Protein AF-A0A024Q844-F1 (afdb_monomer_lite)

pLDDT: mean 95.38, std 2.93, range [82.69, 98.38]

Structure (mmCIF, N/CA/C/O backbone):
data_AF-A0A024Q844-F1
#
_entry.id   AF-A0A024Q844-F1
#
loop_
_atom_site.group_PDB
_atom_site.id
_atom_site.type_symbol
_atom_site.label_atom_id
_atom_site.label_alt_id
_atom_site.label_comp_id
_atom_site.label_asym_id
_atom_site.label_entity_id
_atom_site.label_seq_id
_atom_site.pdbx_PDB_ins_code
_atom_site.Cartn_x
_atom_site.Cartn_y
_atom_site.Cartn_z
_atom_site.occupancy
_atom_site.B_iso_or_equiv
_atom_site.auth_seq_id
_atom_site.auth_comp_id
_atom_site.auth_asym_id
_atom_site.auth_atom_id
_atom_site.pdbx_PDB_model_num
ATOM 1 N N . MET A 1 1 ? -16.221 12.366 12.684 1.00 82.69 1 MET A N 1
ATOM 2 C CA . MET A 1 1 ? -14.804 12.014 12.916 1.00 82.69 1 MET A CA 1
ATOM 3 C C . MET A 1 1 ? -14.453 10.653 12.319 1.00 82.69 1 MET A C 1
ATOM 5 O O . MET A 1 1 ? -13.741 10.642 11.327 1.00 82.69 1 MET A O 1
ATOM 9 N N . LEU A 1 2 ? -15.024 9.540 12.806 1.00 91.56 2 LEU A N 1
ATOM 10 C CA . LEU A 1 2 ? -14.735 8.185 12.298 1.00 91.56 2 LEU A CA 1
ATOM 11 C C . LEU A 1 2 ? -14.893 8.046 10.770 1.00 91.56 2 LEU A C 1
ATOM 13 O O . LEU A 1 2 ? -13.960 7.630 10.099 1.00 91.56 2 LEU A O 1
ATOM 17 N N . LYS A 1 3 ? -16.015 8.517 10.201 1.00 93.25 3 LYS A N 1
ATOM 18 C CA . LYS A 1 3 ? -16.270 8.489 8.744 1.00 93.25 3 LYS A CA 1
ATOM 19 C C . LYS A 1 3 ? -15.163 9.151 7.908 1.00 93.25 3 LYS A C 1
ATOM 21 O O . LYS A 1 3 ? -14.851 8.675 6.825 1.00 93.25 3 LYS A O 1
ATOM 26 N N . ILE A 1 4 ? -14.573 10.238 8.413 1.00 95.50 4 ILE A N 1
ATOM 27 C CA . ILE A 1 4 ? -13.512 10.980 7.716 1.00 95.50 4 ILE A CA 1
ATOM 28 C C . ILE A 1 4 ? -12.204 10.181 7.762 1.00 95.50 4 ILE A C 1
ATOM 30 O O . ILE A 1 4 ? -11.560 10.014 6.732 1.00 95.50 4 ILE A O 1
ATOM 34 N N . ILE A 1 5 ? -11.852 9.633 8.930 1.00 94.69 5 ILE A N 1
ATOM 35 C CA . ILE A 1 5 ? -10.641 8.819 9.125 1.00 94.69 5 ILE A CA 1
ATOM 36 C C . ILE A 1 5 ? -10.702 7.561 8.252 1.00 94.69 5 ILE A C 1
ATOM 38 O O . ILE A 1 5 ? -9.762 7.279 7.510 1.00 94.69 5 ILE A O 1
ATOM 42 N N . THR A 1 6 ? -11.831 6.847 8.276 1.00 96.50 6 THR A N 1
ATOM 43 C CA . THR A 1 6 ? -12.043 5.670 7.426 1.00 96.50 6 THR A CA 1
ATOM 44 C C . THR A 1 6 ? -11.986 6.040 5.946 1.00 96.50 6 THR A C 1
ATOM 46 O O . THR A 1 6 ? -11.330 5.345 5.178 1.00 96.50 6 THR A O 1
ATOM 49 N N . GLY A 1 7 ? -12.614 7.151 5.541 1.00 97.75 7 GLY A N 1
ATOM 50 C CA . GLY A 1 7 ? -12.583 7.625 4.156 1.00 97.75 7 GLY A CA 1
ATOM 51 C C . GLY A 1 7 ? -11.164 7.897 3.653 1.00 97.75 7 GLY A C 1
ATOM 52 O O . GLY A 1 7 ? -10.788 7.399 2.594 1.00 97.75 7 GLY A O 1
ATOM 53 N N . ILE A 1 8 ? -10.351 8.615 4.437 1.00 97.31 8 ILE A N 1
ATOM 54 C CA . ILE A 1 8 ? -8.933 8.862 4.122 1.00 97.31 8 ILE A CA 1
ATOM 55 C C . ILE A 1 8 ? -8.170 7.538 4.009 1.00 97.31 8 ILE A C 1
ATOM 57 O O . ILE A 1 8 ? -7.423 7.342 3.050 1.00 97.31 8 ILE A O 1
ATOM 61 N N . GLY A 1 9 ? -8.394 6.616 4.950 1.00 97.44 9 GLY 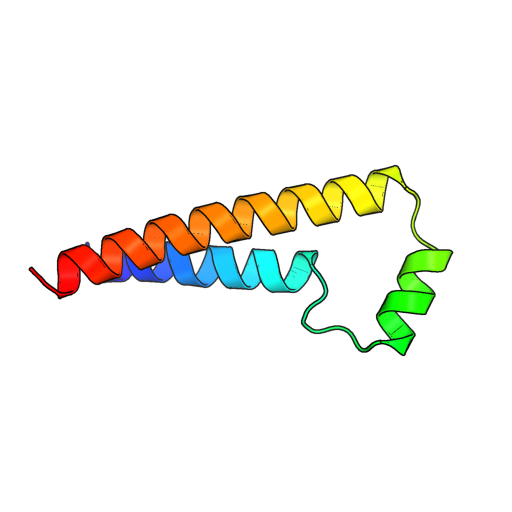A N 1
ATOM 62 C CA . GLY A 1 9 ? -7.768 5.298 4.945 1.00 97.44 9 GLY A CA 1
ATOM 63 C C . GLY A 1 9 ? -8.072 4.504 3.673 1.00 97.44 9 GLY A C 1
ATOM 64 O O . GLY A 1 9 ? -7.154 4.031 3.005 1.00 97.44 9 GLY A O 1
ATOM 65 N N . VAL A 1 10 ? -9.348 4.422 3.283 1.00 98.19 10 VAL A N 1
ATOM 66 C CA . VAL A 1 10 ? -9.776 3.728 2.057 1.00 98.19 10 VAL A CA 1
ATOM 67 C C . VAL A 1 10 ? -9.166 4.373 0.813 1.00 98.19 10 VAL A C 1
ATOM 69 O O . VAL A 1 10 ? -8.609 3.666 -0.024 1.00 98.19 10 VAL A O 1
ATOM 72 N N . ILE A 1 11 ? -9.220 5.703 0.693 1.00 98.25 11 ILE A N 1
ATOM 73 C CA . ILE A 1 11 ? -8.659 6.416 -0.466 1.00 98.25 11 ILE A CA 1
ATOM 74 C C . ILE A 1 11 ? -7.152 6.152 -0.585 1.00 98.25 11 ILE A C 1
ATOM 76 O O . ILE A 1 11 ? -6.663 5.864 -1.677 1.00 98.25 11 ILE A O 1
ATOM 80 N N . ALA A 1 12 ? -6.415 6.182 0.526 1.00 97.94 12 ALA A N 1
ATOM 81 C CA . ALA A 1 12 ? -4.980 5.909 0.531 1.00 97.94 12 ALA A CA 1
ATOM 82 C C . ALA A 1 12 ? -4.650 4.463 0.099 1.00 97.94 12 ALA A C 1
ATOM 84 O O . ALA A 1 12 ? -3.708 4.257 -0.672 1.00 97.94 12 ALA A O 1
ATOM 85 N N . ILE A 1 13 ? -5.461 3.473 0.498 1.00 98.12 13 ILE A N 1
ATOM 86 C CA . ILE A 1 13 ? -5.334 2.086 0.016 1.00 98.12 13 ILE A CA 1
ATOM 87 C C . ILE A 1 13 ? -5.621 1.983 -1.487 1.00 98.12 13 ILE A C 1
ATOM 89 O O . ILE A 1 13 ? -4.892 1.294 -2.198 1.00 98.12 13 ILE A O 1
ATOM 93 N N . LEU A 1 14 ? -6.633 2.684 -2.002 1.00 98.06 14 LEU A N 1
ATOM 94 C CA . LEU A 1 14 ? -6.938 2.672 -3.439 1.00 98.06 14 LEU A CA 1
ATOM 95 C C . LEU A 1 14 ? -5.802 3.277 -4.275 1.00 98.06 14 LEU A C 1
ATOM 97 O O . LEU A 1 14 ? -5.437 2.726 -5.319 1.00 98.06 14 LEU A O 1
ATOM 101 N N . ILE A 1 15 ? -5.201 4.372 -3.797 1.00 97.69 15 ILE A N 1
ATOM 102 C CA . ILE A 1 15 ? -4.008 4.967 -4.416 1.00 97.69 15 ILE A CA 1
ATOM 103 C C . ILE A 1 15 ? -2.857 3.954 -4.402 1.00 97.69 15 ILE A C 1
ATOM 105 O O . ILE A 1 15 ? -2.244 3.706 -5.440 1.00 97.69 15 ILE A O 1
ATOM 109 N N . SER A 1 16 ? -2.613 3.308 -3.259 1.00 98.06 16 SER A N 1
ATOM 110 C CA . SER A 1 16 ? -1.592 2.265 -3.121 1.00 98.06 16 SER A CA 1
ATOM 111 C C . SER A 1 16 ? -1.783 1.125 -4.121 1.00 98.06 16 SER A C 1
ATOM 113 O O . SER A 1 16 ? -0.864 0.805 -4.875 1.00 98.06 16 SER A O 1
ATOM 115 N N . ALA A 1 17 ? -2.993 0.565 -4.192 1.00 97.00 17 ALA A N 1
ATOM 116 C CA . ALA A 1 17 ? -3.330 -0.539 -5.086 1.00 97.00 17 ALA A CA 1
ATOM 117 C C . ALA A 1 17 ? -3.111 -0.183 -6.562 1.00 97.00 17 ALA A C 1
ATOM 119 O O . ALA A 1 17 ? -2.628 -1.007 -7.342 1.00 97.00 17 ALA A O 1
ATOM 120 N N . THR A 1 18 ? -3.415 1.062 -6.931 1.00 96.06 18 THR A N 1
ATOM 121 C CA . THR A 1 18 ? -3.205 1.576 -8.288 1.00 96.06 18 THR A CA 1
ATOM 122 C C . THR A 1 18 ? -1.719 1.678 -8.620 1.00 96.06 18 THR A C 1
ATOM 124 O O . THR A 1 18 ? -1.283 1.164 -9.648 1.00 96.06 18 THR A O 1
ATOM 127 N N . PHE A 1 19 ? -0.917 2.272 -7.734 1.00 95.69 19 PHE A N 1
ATOM 128 C CA . PHE A 1 19 ? 0.525 2.431 -7.944 1.00 95.69 19 PHE A CA 1
ATOM 129 C C . PHE A 1 19 ? 1.280 1.094 -7.896 1.00 95.69 19 PHE A C 1
ATOM 131 O O . PHE A 1 19 ? 2.190 0.863 -8.688 1.00 95.69 19 PHE A O 1
ATOM 138 N N . LEU A 1 20 ? 0.888 0.167 -7.026 1.00 95.50 20 LEU A N 1
ATOM 139 C CA . LEU A 1 20 ? 1.485 -1.172 -6.985 1.00 95.50 20 LEU A CA 1
ATOM 140 C C . LEU A 1 20 ? 1.028 -2.070 -8.146 1.00 95.50 20 LEU A C 1
ATOM 142 O O . LEU A 1 20 ? 1.581 -3.152 -8.331 1.00 95.50 20 LEU A O 1
ATOM 146 N N . GLY A 1 21 ? 0.061 -1.619 -8.951 1.00 93.31 21 GLY A N 1
ATOM 147 C CA . GLY A 1 21 ? -0.417 -2.348 -10.122 1.00 93.31 21 GLY A CA 1
ATOM 148 C C . GLY A 1 21 ? -1.258 -3.574 -9.776 1.00 93.31 21 GLY A C 1
ATOM 149 O O . GLY A 1 21 ? -1.322 -4.497 -10.582 1.00 93.31 21 GLY A O 1
ATOM 150 N N . ILE A 1 22 ? -1.934 -3.582 -8.619 1.00 94.19 22 ILE A N 1
ATOM 151 C CA . ILE A 1 22 ? -2.817 -4.685 -8.185 1.00 94.19 22 ILE A CA 1
ATOM 152 C C . ILE A 1 22 ? -3.935 -4.935 -9.210 1.00 94.19 22 ILE A C 1
ATOM 154 O O . ILE A 1 22 ? -4.373 -6.064 -9.402 1.00 94.19 22 ILE A O 1
ATOM 158 N N . TRP A 1 23 ? -4.363 -3.883 -9.910 1.00 93.56 23 TRP A N 1
ATOM 159 C CA . TRP A 1 23 ? -5.391 -3.947 -10.950 1.00 93.56 23 TRP A CA 1
ATOM 160 C C . TRP A 1 23 ? -4.866 -4.366 -12.330 1.00 93.56 23 TRP A C 1
ATOM 162 O O . TRP A 1 23 ? -5.651 -4.467 -13.269 1.00 93.56 23 TRP A O 1
ATOM 172 N N . THR A 1 24 ? -3.555 -4.570 -12.489 1.00 93.06 24 THR A N 1
ATOM 173 C CA . THR A 1 24 ? -2.958 -4.932 -13.784 1.00 93.06 24 THR A CA 1
ATOM 174 C C . THR A 1 24 ? -2.790 -6.440 -13.918 1.00 93.06 24 THR A C 1
ATOM 176 O O . THR A 1 24 ? -2.514 -7.145 -12.950 1.00 93.06 24 THR A O 1
ATOM 179 N N . SER A 1 25 ? -2.959 -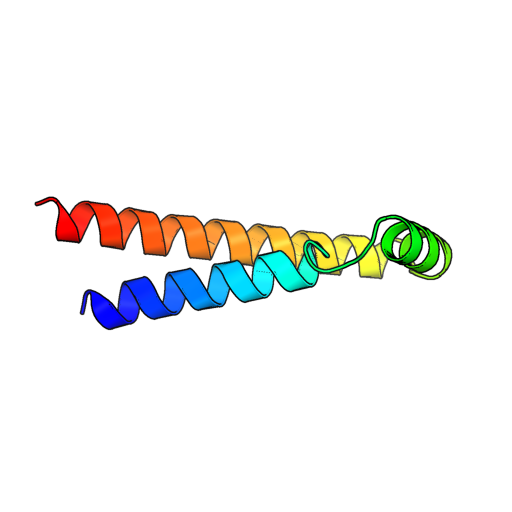6.959 -15.137 1.00 94.19 25 SER A N 1
ATOM 180 C CA . SER A 1 25 ? -2.719 -8.383 -15.403 1.00 94.19 25 SER A CA 1
ATOM 181 C C . SER A 1 25 ? -1.223 -8.708 -15.383 1.00 94.19 25 SER A C 1
ATOM 183 O O . SER A 1 25 ? -0.386 -7.853 -15.668 1.00 94.19 25 SER A O 1
ATOM 185 N N . GLY A 1 26 ? -0.861 -9.973 -15.147 1.00 91.44 26 GLY A N 1
ATOM 186 C CA . GLY A 1 26 ? 0.547 -10.391 -15.154 1.00 91.44 26 GLY A CA 1
ATOM 187 C C . GLY A 1 26 ? 1.267 -10.126 -16.487 1.00 91.44 26 GLY A C 1
ATOM 188 O O . GLY A 1 26 ? 2.449 -9.785 -16.493 1.00 91.44 26 GLY A O 1
ATOM 189 N N . LEU A 1 27 ? 0.559 -10.222 -17.620 1.00 94.25 27 LEU A N 1
ATOM 190 C CA . LEU A 1 27 ? 1.097 -9.851 -18.935 1.00 94.25 27 LEU A CA 1
ATOM 191 C C . LEU A 1 27 ? 1.366 -8.344 -19.024 1.00 94.25 27 LEU A C 1
ATOM 193 O O . LEU A 1 27 ? 2.444 -7.936 -19.452 1.00 94.25 27 LEU A O 1
ATOM 197 N N . GLN A 1 28 ? 0.421 -7.525 -18.559 1.00 92.00 28 GLN A N 1
ATOM 198 C CA . GLN A 1 28 ? 0.557 -6.070 -18.534 1.00 92.00 28 GLN A CA 1
ATOM 199 C C . GLN A 1 28 ? 1.685 -5.622 -17.598 1.00 92.00 28 GLN A C 1
ATOM 201 O O . GLN A 1 28 ? 2.470 -4.748 -17.951 1.00 92.00 28 GLN A O 1
ATOM 206 N N . GLN A 1 29 ? 1.833 -6.268 -16.442 1.00 91.75 29 GLN A N 1
ATOM 207 C CA . GLN A 1 29 ? 2.901 -5.967 -15.495 1.00 91.75 29 GLN A CA 1
ATOM 208 C C . GLN A 1 29 ? 4.285 -6.296 -16.071 1.00 91.75 29 GLN A C 1
ATOM 210 O O . GLN A 1 29 ? 5.226 -5.529 -15.873 1.00 91.75 29 GLN A O 1
ATOM 215 N N . ARG A 1 30 ? 4.415 -7.386 -16.843 1.00 90.88 30 ARG A N 1
ATOM 216 C CA . ARG A 1 30 ? 5.654 -7.729 -17.565 1.00 90.88 30 ARG A CA 1
ATOM 217 C C . ARG A 1 30 ? 5.958 -6.748 -18.694 1.00 90.88 30 ARG A C 1
ATOM 219 O O . ARG A 1 30 ? 7.107 -6.340 -18.827 1.00 90.88 30 ARG A O 1
ATOM 226 N N . ALA A 1 31 ? 4.950 -6.351 -19.469 1.00 93.12 31 ALA A N 1
ATOM 227 C CA . ALA A 1 31 ? 5.114 -5.351 -20.523 1.00 93.12 31 ALA A CA 1
ATOM 228 C C . ALA A 1 31 ? 5.579 -4.006 -19.940 1.00 93.12 31 ALA A C 1
ATOM 230 O O . ALA A 1 31 ? 6.613 -3.483 -20.351 1.00 93.12 31 ALA A O 1
ATOM 231 N N . ASN A 1 32 ? 4.898 -3.526 -18.894 1.00 91.38 32 ASN A N 1
ATOM 232 C CA . ASN A 1 32 ? 5.275 -2.313 -18.168 1.00 91.38 32 ASN A CA 1
ATOM 233 C C . ASN A 1 32 ? 6.681 -2.425 -17.567 1.00 91.38 32 ASN A C 1
ATOM 235 O O . ASN A 1 32 ? 7.436 -1.458 -17.582 1.00 91.38 32 ASN A O 1
ATOM 239 N N . TYR A 1 33 ? 7.063 -3.608 -17.066 1.00 90.81 33 TYR A N 1
ATOM 240 C CA . TYR A 1 33 ? 8.407 -3.835 -16.543 1.00 90.81 33 TYR A CA 1
ATOM 241 C C . TYR A 1 33 ? 9.477 -3.614 -17.617 1.00 90.81 33 TYR A C 1
ATOM 243 O O . TYR A 1 33 ? 10.538 -3.094 -17.296 1.00 90.81 33 TYR A O 1
ATOM 251 N N . GLN A 1 34 ? 9.233 -3.993 -18.866 1.00 91.56 34 GLN A N 1
ATOM 252 C CA . GLN A 1 34 ? 10.231 -3.844 -19.928 1.00 91.56 34 GLN A CA 1
ATOM 253 C C . GLN A 1 34 ? 10.312 -2.409 -20.468 1.00 91.56 34 GLN A C 1
ATOM 255 O O . GLN A 1 34 ? 11.387 -1.974 -20.869 1.00 91.56 34 GLN A O 1
ATOM 260 N N . SER A 1 35 ? 9.204 -1.662 -20.464 1.00 92.75 35 SER A N 1
ATOM 261 C CA . SER A 1 35 ? 9.154 -0.295 -21.002 1.00 92.75 35 SER A CA 1
ATOM 262 C C . SER A 1 35 ? 9.499 0.802 -19.987 1.00 92.75 35 SER A C 1
ATOM 264 O O . SER A 1 35 ? 9.869 1.905 -20.376 1.00 92.75 35 SER A O 1
ATOM 266 N N . GLU A 1 36 ? 9.338 0.542 -18.688 1.00 92.69 36 GLU A N 1
ATOM 267 C CA . GLU A 1 36 ? 9.534 1.535 -17.628 1.00 92.69 36 GLU A CA 1
ATOM 268 C C . GLU A 1 36 ? 10.991 1.602 -17.139 1.00 92.69 36 GLU A C 1
ATOM 270 O O . GLU A 1 36 ? 11.605 0.581 -16.801 1.00 92.69 36 GLU A O 1
ATOM 275 N N . THR A 1 37 ? 11.522 2.822 -17.002 1.00 95.94 37 THR A N 1
ATOM 276 C CA . THR A 1 37 ? 12.843 3.054 -16.401 1.00 95.94 37 THR A CA 1
ATOM 277 C C . THR A 1 37 ? 12.879 2.619 -14.931 1.00 95.94 37 THR A C 1
ATOM 279 O O . THR A 1 37 ? 11.861 2.540 -14.239 1.00 95.94 37 THR A O 1
ATOM 282 N N . ARG A 1 38 ? 14.077 2.324 -14.413 1.00 94.69 38 ARG A N 1
ATOM 283 C CA . ARG A 1 38 ? 14.236 1.913 -13.006 1.00 94.69 38 ARG A CA 1
ATOM 284 C C . ARG A 1 38 ? 13.753 3.003 -12.044 1.00 94.69 38 ARG A C 1
ATOM 286 O O . ARG A 1 38 ? 13.028 2.692 -11.108 1.00 94.69 38 ARG A O 1
ATOM 293 N N . GLU A 1 39 ? 14.058 4.263 -12.342 1.00 95.88 39 GLU A N 1
ATOM 294 C CA . GLU A 1 39 ? 13.664 5.418 -11.527 1.00 95.88 39 GLU A CA 1
ATOM 295 C C . GLU A 1 39 ? 12.141 5.579 -11.427 1.00 95.88 39 GLU A C 1
ATOM 297 O O . GLU A 1 39 ? 11.606 5.742 -10.330 1.00 95.88 39 GLU A O 1
ATOM 302 N N . HIS A 1 40 ? 11.412 5.468 -12.543 1.00 94.94 40 HIS A N 1
ATOM 303 C CA . HIS A 1 40 ? 9.948 5.563 -12.525 1.00 94.94 40 HIS A CA 1
ATOM 304 C C . HIS A 1 40 ? 9.304 4.420 -11.742 1.00 94.94 40 HIS A C 1
ATOM 306 O O . HIS A 1 40 ? 8.372 4.642 -10.967 1.00 94.94 40 HIS A O 1
ATOM 312 N N . ARG A 1 41 ? 9.853 3.211 -11.865 1.00 94.06 41 ARG A N 1
ATOM 313 C CA . ARG A 1 41 ? 9.390 2.043 -11.114 1.00 94.06 41 ARG A CA 1
ATOM 314 C C . ARG A 1 41 ? 9.609 2.195 -9.614 1.00 94.06 41 ARG A C 1
ATOM 316 O O . ARG A 1 41 ? 8.723 1.851 -8.829 1.00 94.06 41 ARG A O 1
ATOM 323 N N . GLU A 1 42 ? 10.778 2.682 -9.214 1.00 96.31 42 GLU A N 1
ATOM 324 C CA . GLU A 1 42 ? 11.105 2.951 -7.813 1.00 96.31 42 GLU A CA 1
ATOM 325 C C . GLU A 1 42 ? 10.197 4.036 -7.243 1.00 96.31 42 GLU A C 1
ATOM 327 O O . GLU A 1 42 ? 9.609 3.843 -6.180 1.00 96.31 42 GLU A O 1
ATOM 332 N N . PHE A 1 43 ? 10.000 5.129 -7.981 1.00 96.69 43 PHE A N 1
ATOM 333 C CA . PHE A 1 43 ? 9.068 6.189 -7.612 1.00 96.69 43 PHE A CA 1
ATOM 334 C C . PHE A 1 43 ? 7.643 5.656 -7.435 1.00 96.69 43 PHE A C 1
ATOM 336 O O . PHE A 1 43 ? 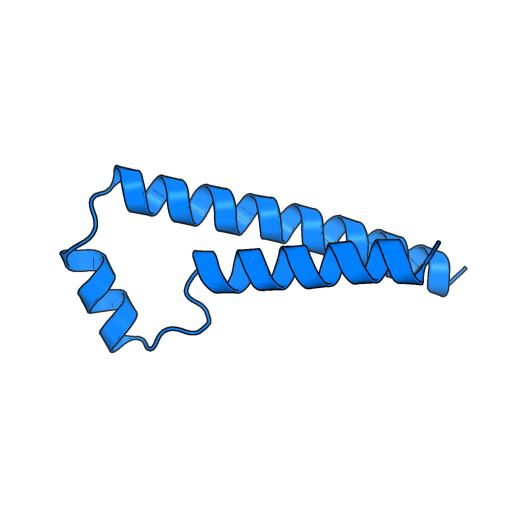7.020 5.879 -6.393 1.00 96.69 43 PHE A O 1
ATOM 343 N N . ARG A 1 44 ? 7.151 4.887 -8.414 1.00 95.50 44 ARG A N 1
ATOM 344 C CA . ARG A 1 44 ? 5.815 4.290 -8.370 1.00 95.50 44 ARG A CA 1
ATOM 345 C C . ARG A 1 44 ? 5.659 3.380 -7.151 1.00 95.50 44 ARG A C 1
ATOM 347 O O . ARG A 1 44 ? 4.680 3.484 -6.416 1.00 95.50 44 ARG A O 1
ATOM 354 N N . THR A 1 45 ? 6.645 2.519 -6.910 1.00 96.44 45 THR A N 1
ATOM 355 C CA . THR A 1 45 ? 6.638 1.578 -5.781 1.00 96.44 45 THR A CA 1
ATOM 356 C C . THR A 1 45 ? 6.693 2.318 -4.446 1.00 96.44 45 THR A C 1
ATOM 358 O O . THR A 1 45 ? 5.940 1.989 -3.533 1.00 96.44 45 THR A O 1
ATOM 361 N N . LYS A 1 46 ? 7.523 3.360 -4.334 1.00 97.75 46 LYS A N 1
ATOM 362 C CA . LYS A 1 46 ? 7.668 4.183 -3.126 1.00 97.75 46 LYS A CA 1
ATOM 363 C C . LYS A 1 46 ? 6.365 4.898 -2.767 1.00 97.75 46 LYS A C 1
ATOM 365 O O . LYS A 1 46 ? 5.946 4.836 -1.614 1.00 97.75 46 LYS A O 1
ATOM 370 N N . ILE A 1 47 ? 5.697 5.515 -3.744 1.00 97.81 47 ILE A N 1
ATOM 371 C CA . ILE A 1 47 ? 4.371 6.120 -3.533 1.00 97.81 47 ILE A CA 1
ATOM 372 C C . ILE A 1 47 ? 3.361 5.055 -3.123 1.00 97.81 47 ILE A C 1
ATOM 374 O O . ILE A 1 47 ? 2.679 5.226 -2.116 1.00 97.81 47 ILE A O 1
ATOM 378 N N . GLY A 1 48 ? 3.309 3.938 -3.854 1.00 97.88 48 GLY A N 1
ATOM 379 C CA . GLY A 1 48 ? 2.405 2.836 -3.545 1.00 97.88 48 GLY A CA 1
ATOM 380 C C . GLY A 1 48 ? 2.554 2.348 -2.102 1.00 97.88 48 GLY A C 1
ATOM 381 O O . GLY A 1 48 ? 1.561 2.234 -1.385 1.00 97.88 48 GLY A O 1
ATOM 382 N N . LEU A 1 49 ? 3.788 2.134 -1.643 1.00 98.19 49 LEU A N 1
ATOM 383 C CA . LEU A 1 49 ? 4.076 1.683 -0.282 1.00 98.19 49 LEU A CA 1
ATOM 384 C C . LEU A 1 49 ? 3.713 2.727 0.778 1.00 98.19 49 LEU A C 1
ATOM 386 O O . LEU A 1 49 ? 3.054 2.377 1.756 1.00 98.19 49 LEU A O 1
ATOM 390 N N . TYR A 1 50 ? 4.089 3.99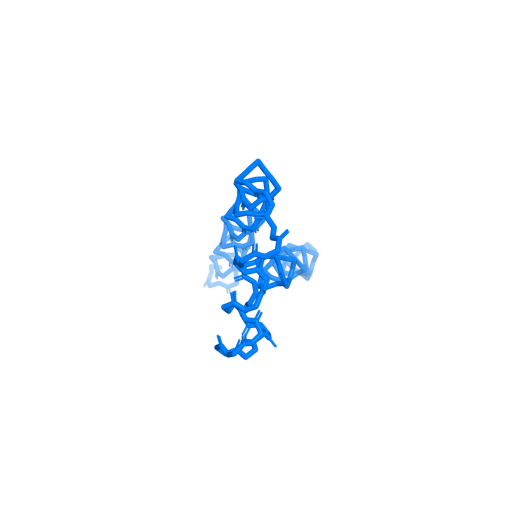7 0.598 1.00 98.38 50 TYR A N 1
ATOM 391 C CA . TYR A 1 50 ? 3.748 5.030 1.581 1.00 98.38 50 TYR A CA 1
ATOM 392 C C . TYR A 1 50 ? 2.245 5.274 1.671 1.00 98.38 50 TYR A C 1
ATOM 394 O O . TYR A 1 50 ? 1.712 5.345 2.776 1.00 98.38 50 TYR A O 1
ATOM 402 N N . SER A 1 51 ? 1.542 5.344 0.538 1.00 97.94 51 SER A N 1
ATOM 403 C CA . SER A 1 51 ? 0.081 5.454 0.533 1.00 97.94 51 SER A CA 1
ATOM 404 C C . SER A 1 51 ? -0.571 4.245 1.205 1.00 97.94 51 SER A C 1
ATOM 406 O O . SER A 1 51 ? -1.510 4.413 1.979 1.00 97.94 51 SER A O 1
ATOM 408 N N . GLY A 1 52 ? -0.037 3.040 0.983 1.00 98.25 52 GLY A N 1
ATOM 409 C CA . GLY A 1 52 ? -0.528 1.818 1.619 1.00 98.25 52 GLY A CA 1
ATOM 410 C C . GLY A 1 52 ? -0.353 1.849 3.135 1.00 98.25 52 GLY A C 1
ATOM 411 O O . GLY A 1 52 ? -1.301 1.587 3.871 1.00 98.25 52 GLY A O 1
ATOM 412 N N . LEU A 1 53 ? 0.831 2.249 3.607 1.00 98.38 53 LEU A N 1
ATOM 413 C CA . LEU A 1 53 ? 1.129 2.379 5.032 1.00 98.38 53 LEU A CA 1
ATOM 414 C C . LEU A 1 53 ? 0.236 3.427 5.708 1.00 98.38 53 LEU A C 1
ATOM 416 O O . LEU A 1 53 ? -0.331 3.153 6.763 1.00 98.38 53 LEU A O 1
ATOM 420 N N . ILE A 1 54 ? 0.061 4.598 5.086 1.00 98.06 54 ILE A N 1
ATOM 421 C CA . ILE A 1 54 ? -0.856 5.639 5.575 1.00 98.06 54 ILE A CA 1
ATOM 422 C C . ILE A 1 54 ? -2.281 5.084 5.650 1.00 98.06 54 ILE A C 1
ATOM 424 O O . ILE A 1 54 ? -2.942 5.228 6.677 1.00 98.06 54 ILE A O 1
ATOM 428 N N . GLY A 1 55 ? -2.741 4.401 4.599 1.00 98.19 55 GLY A N 1
ATOM 429 C CA . GLY A 1 55 ? -4.061 3.777 4.573 1.00 98.19 55 GLY A CA 1
ATOM 430 C C . 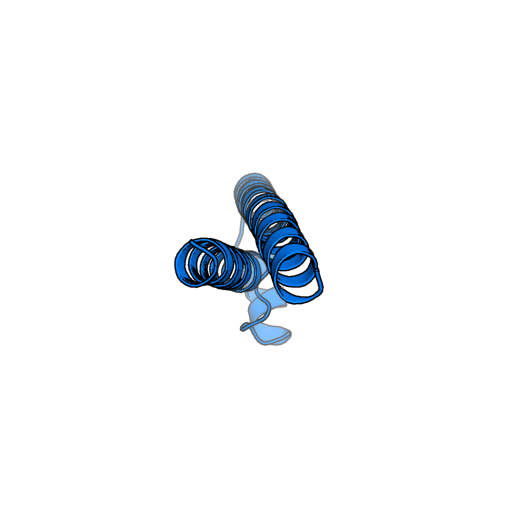GLY A 1 55 ? -4.266 2.786 5.717 1.00 98.19 55 GLY A C 1
ATOM 431 O O . GLY A 1 55 ? -5.258 2.882 6.439 1.00 98.19 55 GLY A O 1
ATOM 432 N N . LEU A 1 56 ? -3.299 1.893 5.941 1.00 98.25 56 LEU A N 1
ATOM 433 C CA . LEU A 1 56 ? -3.332 0.921 7.037 1.00 98.25 56 LEU A CA 1
ATOM 434 C C . LEU A 1 56 ? -3.363 1.591 8.413 1.00 98.25 56 LEU A C 1
ATOM 436 O O . LEU A 1 56 ? -4.130 1.160 9.270 1.00 98.25 56 LEU A O 1
ATOM 440 N N . ILE A 1 57 ? -2.588 2.658 8.624 1.00 98.19 57 ILE A N 1
ATOM 441 C CA . ILE A 1 57 ? -2.592 3.409 9.888 1.00 98.19 57 ILE A CA 1
ATOM 442 C C . ILE A 1 57 ? -3.970 4.028 10.139 1.00 98.19 57 ILE A C 1
ATOM 444 O O . ILE A 1 57 ? -4.534 3.857 11.217 1.00 98.19 57 ILE A O 1
ATOM 448 N N . PHE A 1 58 ? -4.544 4.713 9.148 1.00 97.62 58 PHE A N 1
ATOM 449 C CA . PHE A 1 58 ? -5.848 5.364 9.299 1.00 97.62 58 PHE A CA 1
ATOM 450 C C . PHE A 1 58 ? -6.979 4.351 9.508 1.00 97.62 58 PHE A C 1
ATOM 452 O O . PHE A 1 58 ? -7.838 4.563 10.364 1.00 97.62 58 PHE A O 1
ATOM 459 N N . LEU A 1 59 ? -6.971 3.232 8.779 1.00 97.62 59 LEU A N 1
ATOM 460 C CA . LEU A 1 59 ? -7.952 2.162 8.974 1.00 97.62 59 LEU A CA 1
ATOM 461 C C . LEU A 1 59 ? -7.769 1.453 10.319 1.00 97.62 59 LEU A C 1
ATOM 463 O O . LEU A 1 59 ? -8.763 1.155 10.976 1.00 97.62 59 LEU A O 1
ATOM 467 N N . GLY A 1 60 ? -6.528 1.241 10.761 1.00 97.50 60 GLY A N 1
ATOM 468 C CA . GLY A 1 60 ? -6.219 0.684 12.077 1.00 97.50 60 GLY A CA 1
ATOM 469 C C . GLY A 1 60 ? -6.728 1.575 13.207 1.00 97.50 60 GLY A C 1
ATOM 470 O O . GLY A 1 60 ? -7.437 1.100 14.090 1.00 97.50 60 GLY A O 1
ATOM 471 N N . ILE A 1 61 ? -6.460 2.883 13.140 1.00 97.00 61 ILE A N 1
ATOM 472 C CA . ILE A 1 61 ? -6.985 3.867 14.099 1.00 97.00 61 ILE A CA 1
ATOM 473 C C . ILE A 1 61 ? -8.516 3.882 14.075 1.00 97.00 61 ILE A C 1
ATOM 475 O O . ILE A 1 61 ? -9.142 3.862 15.131 1.00 97.00 61 ILE A O 1
ATOM 479 N N . ALA A 1 62 ? -9.135 3.887 12.891 1.00 96.94 62 ALA A N 1
ATOM 480 C CA . ALA A 1 62 ? -10.590 3.831 12.776 1.00 96.94 62 ALA A CA 1
ATOM 481 C C . ALA A 1 62 ? -11.171 2.552 13.402 1.00 96.94 62 ALA A C 1
ATOM 483 O O . ALA A 1 62 ? -12.174 2.627 14.105 1.00 96.94 62 ALA A O 1
ATOM 484 N N . GLY A 1 63 ? -10.532 1.399 13.187 1.00 96.44 63 GLY A N 1
ATOM 485 C CA . GLY A 1 63 ? -10.933 0.126 13.786 1.00 96.44 63 GLY A CA 1
ATOM 486 C C . GLY A 1 63 ? -10.832 0.137 15.310 1.00 96.44 63 GLY A C 1
ATOM 487 O O . GLY A 1 63 ? -11.763 -0.299 15.980 1.00 96.44 63 GLY A O 1
ATOM 488 N N . LEU A 1 64 ? -9.754 0.705 15.859 1.00 96.25 64 LEU A N 1
ATOM 489 C CA . LEU A 1 64 ? -9.591 0.869 17.306 1.00 96.25 64 LEU A CA 1
ATOM 490 C C . LEU A 1 64 ? -10.662 1.799 17.892 1.00 96.25 64 LEU A C 1
ATOM 492 O O . LEU A 1 64 ? -11.294 1.438 18.875 1.00 96.25 64 LEU A O 1
ATOM 496 N N . ILE A 1 65 ? -10.919 2.954 17.266 1.00 95.06 65 ILE A N 1
ATOM 497 C CA . ILE A 1 65 ? -11.965 3.895 17.711 1.00 95.06 65 ILE A CA 1
ATOM 498 C C . ILE A 1 65 ? -13.364 3.274 17.626 1.00 95.06 65 ILE A C 1
ATOM 500 O O . ILE A 1 65 ? -14.235 3.641 18.396 1.00 95.06 65 ILE A O 1
ATOM 504 N N . TRP A 1 66 ? -13.616 2.395 16.656 1.00 94.69 66 TRP A N 1
ATOM 505 C CA . TRP A 1 66 ? -14.912 1.726 16.534 1.00 94.69 66 TRP A CA 1
ATOM 506 C C . TRP A 1 66 ? -15.115 0.637 17.595 1.00 94.69 66 TRP A C 1
ATOM 508 O O . TRP A 1 66 ? -16.250 0.368 17.978 1.00 94.69 66 TRP A O 1
ATOM 518 N N . TYR A 1 67 ? -14.029 -0.003 18.030 1.00 93.69 67 TYR A N 1
ATOM 519 C CA . TYR A 1 67 ? -14.064 -1.098 18.996 1.00 93.69 67 TYR A CA 1
ATOM 520 C C . TYR A 1 67 ? -14.214 -0.630 20.454 1.00 93.69 67 TYR A C 1
ATOM 522 O O . TYR A 1 67 ? -14.856 -1.329 21.238 1.00 93.69 67 TYR A O 1
ATOM 530 N N . PHE A 1 68 ? -13.612 0.509 20.816 1.00 87.38 68 PHE A N 1
ATOM 531 C CA . PHE A 1 68 ? -13.697 1.119 22.153 1.00 87.38 68 PHE A CA 1
ATOM 532 C C . PHE A 1 68 ? -14.849 2.122 22.258 1.00 87.38 68 PHE A C 1
ATOM 534 O O . PHE A 1 68 ? -15.478 2.162 23.339 1.00 87.38 68 PHE A O 1
#

Foldseek 3Di:
DLVVLLVLLVVLQVLLCVLVCVVPDPVRVVVCVVPDDPVSNVVSNVSSVVSNVSSCVSVVVSVVVVVD

InterPro domains:
  IPR035167 Protein of unknown function DUF5316 [PF17247] (1-68)

Sequence (68 aa):
MLKIITGIG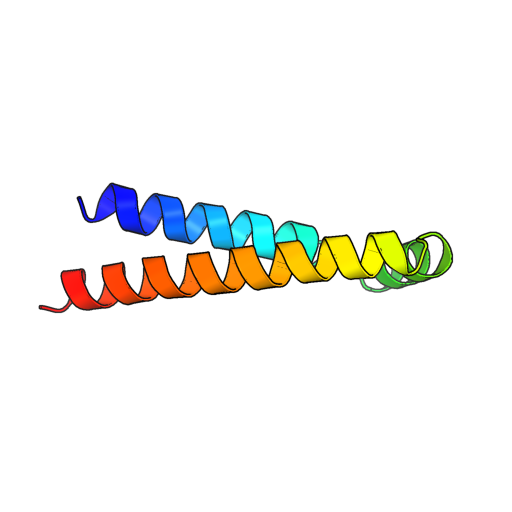VIAILISATFLGIWTSGLQQRANYQSETREHREFRTKIGLYSGLIGLIFLGIAGLIWYF

Radius of gyration: 14.85 Å; chains: 1; bounding box: 30×22×43 Å

Organism: NCBI:txid1462526

Secondary structure (DSSP, 8-state):
-HHHHHHHHHHHHHHHHHHTTTTS-HHHHHHHHHHS-HHHHHHHHHHHHHHHHHHHHHHHHHHHHHH-